Protein AF-A0A656YW46-F1 (afdb_monomer_lite)

Sequence (171 aa):
MKNEGENPSKSGCAGETETAAEDIPAILRTLLIADDVVKLKTLKGDFTNEKASKLSHAIAVVVDGMTLTALKDKELAKGMVSVFIEHMRKGMGNPLPYHHLLHLLAYTHQLEVEGVTHDPSELFESYAWVKSEIDLDDIEEQRAELEEEVDDLTEQFRLVKDGRKDNQMFA

Structure (mmCIF, N/CA/C/O backbone):
data_AF-A0A656YW46-F1
#
_entry.id   AF-A0A656YW46-F1
#
loop_
_atom_site.group_PDB
_atom_site.id
_atom_site.type_symbol
_atom_site.label_atom_id
_atom_site.label_alt_id
_atom_site.label_comp_id
_atom_site.label_asym_id
_atom_site.label_entity_id
_atom_site.label_seq_id
_atom_site.pdbx_PDB_ins_code
_atom_site.Cartn_x
_atom_site.Cartn_y
_atom_site.Cartn_z
_atom_site.occupancy
_atom_site.B_iso_or_equiv
_atom_site.auth_seq_id
_atom_site.auth_comp_id
_atom_site.auth_asym_id
_atom_site.auth_atom_id
_atom_site.pdbx_PDB_model_num
ATOM 1 N N . MET A 1 1 ? -11.732 -66.468 -15.377 1.00 42.84 1 MET A N 1
ATOM 2 C CA . MET A 1 1 ? -10.749 -65.396 -15.636 1.00 42.84 1 MET A CA 1
ATOM 3 C C . MET A 1 1 ? -11.179 -64.194 -14.825 1.00 42.84 1 MET A C 1
ATOM 5 O O . MET A 1 1 ? -12.353 -63.851 -14.861 1.00 42.84 1 MET A O 1
ATOM 9 N N . LYS A 1 2 ? -10.261 -63.674 -14.009 1.00 40.59 2 LYS A N 1
ATOM 10 C CA . LYS A 1 2 ? -10.449 -62.482 -13.182 1.00 40.59 2 LYS A CA 1
ATOM 11 C C . LYS A 1 2 ? -10.678 -61.281 -14.099 1.00 40.59 2 LYS A C 1
ATOM 13 O O . LYS A 1 2 ? -9.943 -61.154 -15.069 1.00 40.59 2 LYS A O 1
ATOM 18 N N . ASN A 1 3 ? -11.652 -60.438 -13.782 1.00 42.28 3 ASN A N 1
ATOM 19 C CA . ASN A 1 3 ? -11.621 -59.031 -14.156 1.00 42.28 3 ASN A CA 1
ATOM 20 C C . ASN A 1 3 ? -12.191 -58.243 -12.981 1.00 42.28 3 ASN A C 1
ATOM 22 O O . ASN A 1 3 ? -13.381 -58.294 -12.678 1.00 42.28 3 ASN A O 1
ATOM 26 N N . GLU A 1 4 ? -11.250 -57.621 -12.285 1.00 43.56 4 GLU A N 1
ATOM 27 C CA . GLU A 1 4 ? -11.413 -56.626 -11.243 1.00 43.56 4 GLU A CA 1
ATOM 28 C C . GLU A 1 4 ? -12.003 -55.365 -11.885 1.00 43.56 4 GLU A C 1
ATOM 30 O O . GLU A 1 4 ? -11.466 -54.828 -12.850 1.00 43.56 4 GLU A O 1
ATOM 35 N N . GLY A 1 5 ? -13.147 -54.930 -11.371 1.00 39.31 5 GLY A N 1
ATOM 36 C CA . GLY A 1 5 ? -13.742 -53.630 -11.651 1.00 39.31 5 GLY A CA 1
ATOM 37 C C .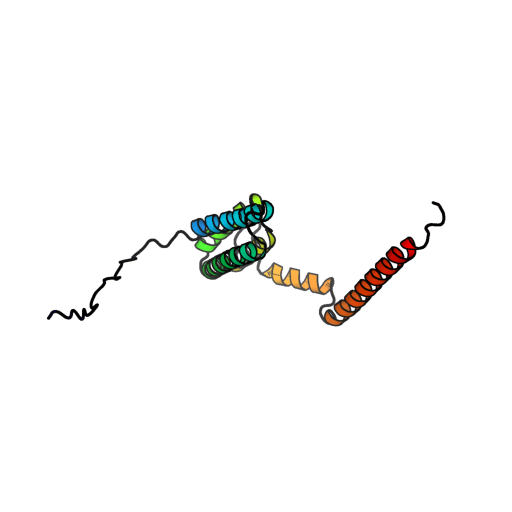 GLY A 1 5 ? -14.068 -52.997 -10.312 1.00 39.31 5 GLY A C 1
ATOM 38 O O . GLY A 1 5 ? -15.207 -53.056 -9.854 1.00 39.31 5 GLY A O 1
ATOM 39 N N . GLU A 1 6 ? -13.027 -52.517 -9.637 1.00 41.03 6 GLU A N 1
ATOM 40 C CA . GLU A 1 6 ? -13.107 -51.837 -8.350 1.00 41.03 6 GLU A CA 1
ATOM 41 C C . GLU A 1 6 ? -13.977 -50.578 -8.456 1.00 41.03 6 GLU A C 1
ATOM 43 O O . GLU A 1 6 ? -13.697 -49.654 -9.217 1.00 41.03 6 GLU A O 1
ATOM 48 N N . ASN A 1 7 ? -15.029 -50.540 -7.641 1.00 44.78 7 ASN A N 1
ATOM 49 C CA . ASN A 1 7 ? -15.674 -49.308 -7.209 1.00 44.78 7 ASN A CA 1
ATOM 50 C C . ASN A 1 7 ? -14.734 -48.582 -6.237 1.00 44.78 7 ASN A C 1
ATOM 52 O O . ASN A 1 7 ? -14.477 -49.136 -5.165 1.00 44.78 7 ASN A O 1
ATOM 56 N N . PRO A 1 8 ? -14.334 -47.322 -6.467 1.00 44.59 8 PRO A N 1
ATOM 57 C CA . PRO A 1 8 ? -13.806 -46.506 -5.392 1.00 44.59 8 PRO A CA 1
ATOM 58 C C . PRO A 1 8 ? -14.989 -45.829 -4.693 1.00 44.59 8 PRO A C 1
ATOM 60 O O . PRO A 1 8 ? -15.302 -44.662 -4.908 1.00 44.59 8 PRO A O 1
ATOM 63 N N . SER A 1 9 ? -15.682 -46.591 -3.847 1.00 42.69 9 SER A N 1
ATOM 64 C CA . SER A 1 9 ? -16.458 -46.014 -2.752 1.00 42.69 9 SER A CA 1
ATOM 65 C C . SER A 1 9 ? -15.580 -45.990 -1.505 1.00 42.69 9 SER A C 1
ATOM 67 O O . SER A 1 9 ? -15.189 -47.042 -1.013 1.00 42.69 9 SER A O 1
ATOM 69 N N . LYS A 1 10 ? -15.362 -44.774 -0.986 1.00 41.03 10 LYS A N 1
ATOM 70 C CA . LYS A 1 10 ? -14.686 -44.399 0.272 1.00 41.03 10 LYS A CA 1
ATOM 71 C C . LYS A 1 10 ? -13.152 -44.329 0.249 1.00 41.03 10 LYS A C 1
ATOM 73 O O . LYS A 1 10 ? -12.449 -45.252 0.631 1.00 41.03 10 LYS A O 1
ATOM 78 N N . SER A 1 11 ? -12.672 -43.119 -0.006 1.00 35.72 11 SER A N 1
ATOM 79 C CA . SER A 1 11 ? -11.657 -42.463 0.824 1.00 35.72 11 SER A CA 1
ATOM 80 C C . SER A 1 11 ? -12.236 -41.064 1.078 1.00 35.72 11 SER A C 1
ATOM 82 O O . SER A 1 11 ? -12.448 -40.297 0.152 1.00 35.72 11 SER A O 1
ATOM 84 N N . GLY A 1 12 ? -12.768 -40.754 2.256 1.00 39.56 12 GLY A N 1
ATOM 85 C CA . GLY A 1 12 ? -11.951 -40.699 3.456 1.00 39.56 12 GLY A CA 1
ATOM 86 C C . GLY A 1 12 ? -11.155 -39.392 3.559 1.00 39.56 12 GLY A C 1
ATOM 87 O O . GLY A 1 12 ? -10.236 -39.343 4.354 1.00 39.56 12 GLY A O 1
ATOM 88 N N . CYS A 1 13 ? -11.499 -38.330 2.818 1.00 32.44 13 CYS A N 1
ATOM 89 C CA . CYS A 1 13 ? -11.082 -36.961 3.155 1.00 32.44 13 CYS A CA 1
ATOM 90 C C . CYS A 1 13 ? -12.179 -36.227 3.941 1.00 32.44 13 CYS A C 1
ATOM 92 O O . CYS A 1 13 ? -12.519 -35.087 3.657 1.00 32.44 13 CYS A O 1
ATOM 94 N N . ALA A 1 14 ? -12.716 -36.888 4.968 1.00 40.69 14 ALA A N 1
ATOM 95 C CA . ALA A 1 14 ? -13.061 -36.183 6.195 1.00 40.69 14 ALA A CA 1
ATOM 96 C C . ALA A 1 14 ? -11.764 -36.118 7.013 1.00 40.69 14 ALA A C 1
ATOM 98 O O . ALA A 1 14 ? -11.592 -36.825 8.000 1.00 40.69 14 ALA A O 1
ATOM 99 N N . GLY A 1 15 ? -10.798 -35.355 6.498 1.00 30.47 15 GLY A N 1
ATOM 100 C C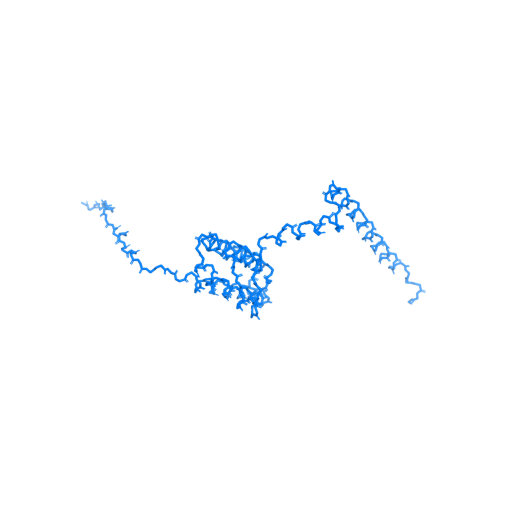A . GLY A 1 15 ? -9.745 -34.827 7.341 1.00 30.47 15 GLY A CA 1
ATOM 101 C C . GLY A 1 15 ? -10.406 -33.727 8.142 1.00 30.47 15 GLY A C 1
ATOM 102 O O . GLY A 1 15 ? -10.712 -32.671 7.597 1.00 30.47 15 GLY A O 1
ATOM 103 N N . GLU A 1 16 ? -10.718 -34.031 9.392 1.00 41.22 16 GLU A N 1
ATOM 104 C CA . GLU A 1 16 ? -10.979 -33.042 10.424 1.00 41.22 16 GLU A CA 1
ATOM 105 C C . GLU A 1 16 ? -9.910 -31.943 10.315 1.00 41.22 16 GLU A C 1
ATOM 107 O O . GLU A 1 16 ? -8.757 -32.141 10.685 1.00 41.22 16 GLU A O 1
ATOM 112 N N . THR A 1 17 ? -10.263 -30.785 9.763 1.00 37.75 17 THR A N 1
ATOM 113 C CA . THR A 1 17 ? -9.488 -29.558 9.962 1.00 37.75 17 THR A CA 1
ATOM 114 C C . THR A 1 17 ? -10.316 -28.633 10.831 1.00 37.75 17 THR A C 1
ATOM 116 O O . THR A 1 17 ? -10.635 -27.510 10.448 1.00 37.75 17 THR A O 1
ATOM 119 N N . GLU A 1 18 ? -10.719 -29.122 12.003 1.00 35.31 18 GLU A N 1
ATOM 120 C CA . GLU A 1 18 ? -11.080 -28.207 13.073 1.00 35.31 18 GLU A CA 1
ATOM 121 C C . GLU A 1 18 ? -9.778 -27.635 13.653 1.00 35.31 18 GLU A C 1
ATOM 123 O O . GLU A 1 18 ? -9.036 -28.281 14.388 1.00 35.31 18 GLU A O 1
ATOM 128 N N . THR A 1 19 ? -9.536 -26.372 13.299 1.00 43.62 19 THR A N 1
ATOM 129 C CA . THR A 1 19 ? -8.828 -25.361 14.100 1.00 43.62 19 THR A CA 1
ATOM 130 C C . THR A 1 19 ? -7.311 -25.483 14.271 1.00 43.62 19 THR A C 1
ATOM 132 O O . THR A 1 19 ? -6.786 -25.739 15.348 1.00 43.62 19 THR A O 1
ATOM 135 N N . ALA A 1 20 ? -6.587 -25.040 13.251 1.00 40.00 20 ALA A N 1
ATOM 136 C CA . ALA A 1 20 ? -5.643 -23.955 13.491 1.00 40.00 20 ALA A CA 1
ATOM 137 C C . ALA A 1 20 ? -6.072 -22.829 12.554 1.00 40.00 20 ALA A C 1
ATOM 139 O O . ALA A 1 20 ? -5.879 -22.934 11.347 1.00 40.00 20 ALA A O 1
ATOM 140 N N . ALA A 1 21 ? -6.745 -21.796 13.069 1.00 49.66 21 ALA A N 1
ATOM 141 C CA . ALA A 1 21 ? -6.836 -20.560 12.305 1.00 49.66 21 ALA A CA 1
ATOM 142 C C . ALA A 1 21 ? -5.384 -20.111 12.128 1.00 49.66 21 ALA A C 1
ATOM 144 O O . ALA A 1 21 ? -4.727 -19.793 13.120 1.00 49.66 21 ALA A O 1
ATOM 145 N N . GLU A 1 22 ? -4.835 -20.257 10.922 1.00 60.31 22 GLU A N 1
ATOM 146 C CA . GLU A 1 22 ? -3.443 -19.906 10.685 1.00 60.31 22 GLU A CA 1
ATOM 147 C C . GLU A 1 22 ? -3.249 -18.441 11.096 1.00 60.31 22 GLU A C 1
ATOM 149 O O . GLU A 1 22 ? -4.078 -17.585 10.782 1.00 60.31 22 GLU A O 1
ATOM 154 N N . ASP A 1 23 ? -2.188 -18.164 11.855 1.00 87.31 23 ASP A N 1
ATOM 155 C CA . ASP A 1 23 ? -1.860 -16.821 12.328 1.00 87.31 23 ASP A CA 1
ATOM 156 C C . ASP A 1 23 ? -1.550 -15.935 11.109 1.00 87.31 23 ASP A C 1
ATOM 158 O O . ASP A 1 23 ? -0.440 -15.948 10.570 1.00 87.31 23 ASP A O 1
ATOM 162 N N . ILE A 1 24 ? -2.569 -15.219 10.616 1.00 91.00 24 ILE A N 1
ATOM 163 C CA . ILE A 1 24 ? -2.506 -14.392 9.402 1.00 91.00 24 ILE A CA 1
ATOM 164 C C . ILE A 1 24 ? -1.306 -13.425 9.445 1.00 91.00 24 ILE A C 1
ATOM 166 O O . ILE A 1 24 ? -0.569 -13.377 8.458 1.00 91.00 24 ILE A O 1
ATOM 170 N N . PRO A 1 25 ? -1.030 -12.698 10.550 1.00 93.38 25 PRO A N 1
ATOM 171 C CA . PRO A 1 25 ? 0.203 -11.922 10.704 1.00 93.38 25 PRO A CA 1
ATOM 172 C C . PRO A 1 25 ? 1.498 -12.711 10.462 1.00 93.38 25 PRO A C 1
ATOM 174 O O . PRO A 1 25 ? 2.430 -12.196 9.835 1.00 93.38 25 PRO A O 1
ATOM 177 N N . ALA A 1 26 ? 1.587 -13.953 10.940 1.00 94.31 26 ALA A N 1
ATOM 178 C CA . ALA A 1 26 ? 2.760 -14.792 10.714 1.00 94.31 26 ALA A CA 1
ATOM 179 C C . ALA A 1 26 ? 2.905 -15.174 9.232 1.00 94.31 26 ALA A C 1
ATOM 181 O O . ALA A 1 26 ? 4.001 -15.046 8.680 1.00 94.31 26 ALA A O 1
ATOM 182 N N . ILE A 1 27 ? 1.808 -15.558 8.571 1.00 95.06 27 ILE A N 1
ATOM 183 C CA . ILE A 1 27 ? 1.817 -15.874 7.135 1.00 95.06 27 ILE A CA 1
ATOM 184 C C . ILE A 1 27 ? 2.193 -14.644 6.313 1.00 95.06 27 ILE A C 1
ATOM 186 O O . ILE A 1 27 ? 3.047 -14.736 5.430 1.00 95.06 27 ILE A O 1
ATOM 190 N N . LEU A 1 28 ? 1.599 -13.488 6.621 1.00 95.31 28 LEU A N 1
ATOM 191 C CA . LEU A 1 28 ? 1.915 -12.224 5.963 1.00 95.31 28 LEU A CA 1
ATOM 192 C C . LEU A 1 28 ? 3.420 -11.955 6.022 1.00 95.31 28 LEU A C 1
ATOM 194 O O . LEU A 1 28 ? 4.037 -11.688 4.994 1.00 95.31 28 LEU A O 1
ATOM 198 N N . ARG A 1 29 ? 4.041 -12.098 7.199 1.00 94.31 29 ARG A N 1
ATOM 199 C CA . ARG A 1 29 ? 5.490 -11.908 7.349 1.00 94.31 29 ARG A CA 1
ATOM 200 C C . ARG A 1 29 ? 6.280 -12.839 6.424 1.00 94.31 29 ARG A C 1
ATOM 202 O O . ARG A 1 29 ? 7.226 -12.393 5.777 1.00 94.31 29 ARG A O 1
ATOM 209 N N . THR A 1 30 ? 5.897 -14.111 6.330 1.00 95.00 30 THR A N 1
ATOM 210 C CA . THR A 1 30 ? 6.547 -15.071 5.425 1.00 95.00 30 THR A CA 1
ATOM 211 C C . THR A 1 30 ? 6.383 -14.684 3.956 1.00 95.00 30 THR A C 1
ATOM 213 O O . THR A 1 30 ? 7.348 -14.779 3.199 1.00 95.00 30 THR A O 1
ATOM 216 N N . LEU A 1 31 ? 5.200 -14.221 3.550 1.00 94.81 31 LEU A N 1
ATOM 217 C CA . LEU A 1 31 ? 4.932 -13.780 2.179 1.00 94.81 31 LEU A CA 1
ATOM 218 C C . LEU A 1 31 ? 5.768 -12.557 1.790 1.00 94.81 31 LEU A C 1
ATOM 220 O O . LEU A 1 31 ? 6.338 -12.531 0.702 1.00 94.81 31 LEU A O 1
ATOM 224 N N . LEU A 1 32 ? 5.905 -11.583 2.690 1.00 93.25 32 LEU A N 1
ATOM 225 C CA . LEU A 1 32 ? 6.722 -10.392 2.447 1.00 93.25 32 LEU A CA 1
ATOM 226 C C . LEU A 1 32 ? 8.215 -10.738 2.319 1.00 93.25 32 LEU A C 1
ATOM 228 O O . LEU A 1 32 ? 8.897 -10.248 1.421 1.00 93.25 32 LEU A O 1
ATOM 232 N N . ILE A 1 33 ? 8.715 -11.665 3.143 1.00 93.31 33 ILE A N 1
ATOM 233 C CA . ILE A 1 33 ? 10.073 -12.214 2.986 1.00 93.31 33 ILE A CA 1
ATOM 234 C C . ILE A 1 33 ? 10.207 -12.969 1.655 1.00 93.31 33 ILE A C 1
ATOM 236 O O . ILE A 1 33 ? 11.244 -12.893 0.994 1.00 93.31 33 ILE A O 1
ATOM 240 N N . ALA A 1 34 ? 9.178 -13.709 1.237 1.00 94.19 34 ALA A N 1
ATOM 241 C CA . ALA A 1 34 ? 9.198 -14.410 -0.042 1.00 94.19 34 ALA A CA 1
ATOM 242 C C . ALA A 1 34 ? 9.294 -13.435 -1.227 1.00 94.19 34 ALA A C 1
ATOM 244 O O . ALA A 1 34 ? 10.022 -13.725 -2.178 1.00 94.19 34 ALA A O 1
ATOM 245 N N . ASP A 1 35 ? 8.636 -12.274 -1.159 1.00 92.00 35 ASP A N 1
ATOM 246 C CA . ASP A 1 35 ? 8.749 -11.230 -2.184 1.00 92.00 35 ASP A CA 1
ATOM 247 C C . ASP A 1 35 ? 10.179 -10.659 -2.263 1.00 92.00 35 ASP A C 1
ATOM 249 O O . ASP A 1 35 ? 10.738 -10.531 -3.358 1.00 92.00 35 ASP A O 1
ATOM 253 N N . ASP A 1 36 ? 10.838 -10.436 -1.119 1.00 92.19 36 ASP A N 1
ATOM 254 C CA . ASP A 1 36 ? 12.262 -10.063 -1.078 1.00 92.19 36 ASP A CA 1
ATOM 255 C C . ASP A 1 36 ? 13.152 -11.140 -1.725 1.00 92.19 36 ASP A C 1
ATOM 257 O O . ASP A 1 36 ? 14.051 -10.838 -2.517 1.00 92.19 36 ASP A O 1
ATOM 261 N N . VAL A 1 37 ? 12.882 -12.421 -1.452 1.00 94.25 37 VAL A N 1
ATOM 262 C CA . VAL A 1 37 ? 13.618 -13.540 -2.062 1.00 94.25 37 VAL A CA 1
ATOM 263 C C . VAL A 1 37 ? 13.417 -13.586 -3.578 1.00 94.25 37 VAL A C 1
ATOM 265 O O . VAL A 1 37 ? 14.379 -13.844 -4.307 1.00 94.25 37 VAL A O 1
ATOM 268 N N . VAL A 1 38 ? 12.201 -13.339 -4.078 1.00 94.19 38 VAL A N 1
ATOM 269 C CA . VAL A 1 38 ? 11.921 -13.271 -5.524 1.00 94.19 38 VAL A CA 1
ATOM 270 C C . VAL A 1 38 ? 12.757 -12.169 -6.174 1.00 94.19 38 VAL A C 1
ATOM 272 O O . VAL A 1 38 ? 13.412 -12.421 -7.191 1.00 94.19 38 VAL A O 1
ATOM 275 N N . LYS A 1 39 ? 12.811 -10.981 -5.565 1.00 90.1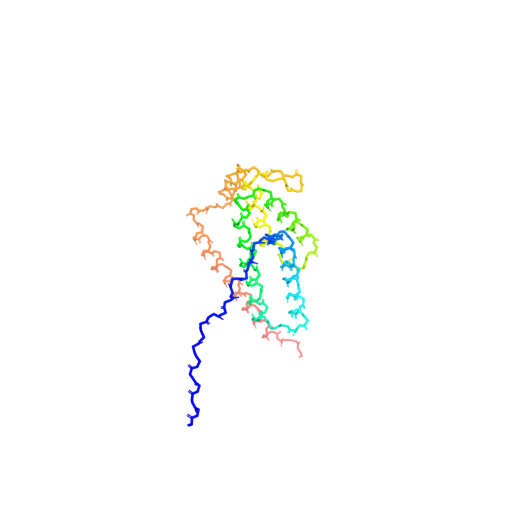2 39 LYS A N 1
ATOM 276 C CA . LYS A 1 39 ? 13.630 -9.856 -6.044 1.00 90.12 39 LYS A CA 1
ATOM 277 C C . LYS A 1 39 ? 15.115 -10.203 -6.069 1.00 90.12 39 LYS A C 1
ATOM 279 O O . LYS A 1 39 ? 15.754 -10.064 -7.110 1.00 90.12 39 LYS A O 1
ATOM 284 N N . LEU A 1 40 ? 15.651 -10.742 -4.976 1.00 93.75 40 LEU A N 1
ATOM 285 C CA . LEU A 1 40 ? 17.058 -11.145 -4.885 1.00 93.75 40 LEU A CA 1
ATOM 286 C C . LEU A 1 40 ? 17.435 -12.213 -5.919 1.00 93.75 40 LEU A C 1
ATOM 288 O O . LEU A 1 40 ? 18.475 -12.110 -6.571 1.00 93.75 40 LEU A O 1
ATOM 292 N N . LYS A 1 41 ? 16.578 -13.219 -6.122 1.00 95.81 41 LYS A N 1
ATOM 293 C CA . LYS A 1 41 ? 16.791 -14.246 -7.152 1.00 95.81 41 LYS A CA 1
ATOM 294 C C . LYS A 1 41 ? 16.746 -13.675 -8.563 1.00 95.81 41 LYS A C 1
ATOM 296 O O . LYS A 1 41 ? 17.490 -14.140 -9.421 1.00 95.81 41 LYS A O 1
ATOM 301 N N . THR A 1 42 ? 15.917 -12.665 -8.801 1.00 94.00 42 THR A N 1
ATOM 302 C CA . THR A 1 42 ? 15.860 -11.970 -10.093 1.00 94.00 42 THR A CA 1
ATOM 303 C C . THR A 1 42 ? 17.143 -11.179 -10.338 1.00 94.00 42 THR A C 1
ATOM 305 O O . THR A 1 42 ? 17.761 -11.340 -11.385 1.00 94.00 42 THR A O 1
ATOM 308 N N . LEU A 1 43 ? 17.615 -10.416 -9.344 1.00 92.69 43 LEU A N 1
ATOM 309 C CA . LEU A 1 43 ? 18.874 -9.660 -9.426 1.00 92.69 43 LEU A CA 1
ATOM 310 C C . LEU A 1 43 ? 20.095 -10.561 -9.646 1.00 92.69 43 LEU A C 1
ATOM 312 O O . LEU A 1 43 ? 21.010 -10.201 -10.380 1.00 92.69 43 LEU A O 1
ATOM 316 N N . LYS A 1 44 ? 20.101 -11.749 -9.035 1.00 96.31 44 LYS A N 1
ATOM 317 C CA . LYS A 1 44 ? 21.153 -12.756 -9.225 1.00 96.31 44 LYS A CA 1
ATOM 318 C C . LYS A 1 44 ? 21.076 -13.468 -10.587 1.00 96.31 44 LYS A C 1
ATOM 320 O O . LYS A 1 44 ? 22.033 -14.130 -10.977 1.00 96.31 44 LYS A O 1
ATOM 325 N N . GLY A 1 45 ? 19.958 -13.346 -11.303 1.00 96.06 45 GLY A N 1
ATOM 326 C CA . GLY A 1 45 ? 19.703 -14.050 -12.562 1.00 96.06 45 GLY A CA 1
ATOM 327 C C . GLY A 1 45 ? 19.182 -15.483 -12.398 1.00 96.06 45 GLY A C 1
ATOM 328 O O . GLY A 1 45 ? 19.047 -16.196 -13.388 1.00 96.06 45 GLY A O 1
ATOM 329 N N . ASP A 1 46 ? 18.851 -15.911 -11.173 1.00 97.50 46 ASP A N 1
ATOM 330 C CA . ASP A 1 46 ? 18.255 -17.228 -10.905 1.00 97.50 46 ASP A CA 1
ATOM 331 C C . ASP A 1 46 ? 16.797 -17.296 -11.414 1.00 97.50 46 ASP A C 1
ATOM 333 O O . ASP A 1 46 ? 16.305 -18.374 -11.760 1.00 97.50 46 ASP A O 1
ATOM 337 N N . PHE A 1 47 ? 16.091 -16.157 -11.450 1.00 97.25 47 PHE A N 1
ATOM 338 C CA . PHE A 1 47 ? 14.740 -16.019 -12.006 1.00 97.25 47 PHE A CA 1
ATOM 339 C C . PHE A 1 47 ? 14.717 -15.077 -13.212 1.00 97.25 47 PHE A C 1
ATOM 341 O O . PHE A 1 47 ? 15.273 -13.985 -13.183 1.00 97.25 47 PHE A O 1
ATOM 348 N N . THR A 1 48 ? 13.987 -15.479 -14.255 1.00 96.75 48 THR A N 1
ATOM 349 C CA . THR A 1 48 ? 13.577 -14.590 -15.352 1.00 96.75 48 THR A CA 1
ATOM 350 C C . THR A 1 48 ? 12.578 -13.546 -14.849 1.00 96.75 48 THR A C 1
ATOM 352 O O . THR A 1 48 ? 11.760 -13.876 -13.983 1.00 96.75 48 THR A O 1
ATOM 355 N N . ASN A 1 49 ? 12.518 -12.379 -15.495 1.00 94.69 49 ASN A N 1
ATOM 356 C CA . ASN A 1 49 ? 11.518 -11.343 -15.201 1.00 94.69 49 ASN A CA 1
ATOM 357 C C . ASN A 1 49 ? 10.072 -11.871 -15.229 1.00 94.69 49 ASN A C 1
ATOM 359 O O . ASN A 1 49 ? 9.282 -11.532 -14.355 1.00 94.69 49 ASN A O 1
ATOM 363 N N . GLU A 1 50 ? 9.730 -12.749 -16.178 1.00 97.12 50 GLU A N 1
ATOM 364 C CA . GLU A 1 50 ? 8.380 -13.325 -16.278 1.00 97.12 50 GLU A CA 1
ATOM 365 C C . GLU A 1 50 ? 8.019 -14.170 -15.046 1.00 97.12 50 GLU A C 1
ATOM 367 O O . GLU A 1 50 ? 6.970 -13.985 -14.427 1.00 97.12 50 GLU A O 1
ATOM 372 N N . LYS A 1 51 ? 8.908 -15.089 -14.653 1.00 96.38 51 LYS A N 1
ATOM 373 C CA . LYS A 1 51 ? 8.732 -15.909 -13.448 1.00 96.38 51 LYS A CA 1
ATOM 374 C C . LYS A 1 51 ? 8.640 -15.056 -12.183 1.00 96.38 51 LYS A C 1
ATOM 376 O O . LYS A 1 51 ? 7.793 -15.332 -11.338 1.00 96.38 51 LYS A O 1
ATOM 381 N N . ALA A 1 52 ? 9.498 -14.046 -12.058 1.00 94.81 52 ALA A N 1
ATOM 382 C CA . ALA A 1 52 ? 9.480 -13.126 -10.928 1.00 94.81 52 ALA A CA 1
ATOM 383 C C . ALA A 1 52 ? 8.147 -12.372 -10.846 1.00 94.81 52 ALA A C 1
ATOM 385 O O . ALA A 1 52 ? 7.506 -12.378 -9.802 1.00 94.81 52 ALA A O 1
ATOM 386 N N . SER A 1 53 ? 7.681 -11.832 -11.976 1.00 93.44 53 SER A N 1
ATOM 387 C CA . SER A 1 53 ? 6.395 -11.142 -12.082 1.00 93.44 53 SER A CA 1
ATOM 388 C C . SER A 1 53 ? 5.222 -12.031 -11.661 1.00 93.44 53 SER A C 1
ATOM 390 O O . SER A 1 53 ? 4.417 -11.618 -10.831 1.00 93.44 53 SER A O 1
ATOM 392 N N . LYS A 1 54 ? 5.156 -13.280 -12.146 1.00 97.19 54 LYS A N 1
ATOM 393 C CA . LYS A 1 54 ? 4.101 -14.236 -11.764 1.00 97.19 54 LYS A CA 1
ATOM 394 C C . LYS A 1 54 ? 4.093 -14.538 -10.262 1.00 97.19 54 LYS A C 1
ATOM 396 O O . LYS A 1 54 ? 3.023 -14.607 -9.663 1.00 97.19 54 LYS A O 1
ATOM 401 N N . LEU A 1 55 ? 5.269 -14.716 -9.658 1.00 95.88 55 LEU A N 1
ATOM 402 C CA . LEU A 1 55 ? 5.389 -14.988 -8.223 1.00 95.88 55 LEU A CA 1
ATOM 403 C C . LEU A 1 55 ? 5.018 -13.767 -7.377 1.00 95.88 55 LEU A C 1
ATOM 405 O O . LEU A 1 55 ? 4.207 -13.904 -6.467 1.00 95.88 55 LEU A O 1
ATOM 409 N N . SER A 1 56 ? 5.547 -12.583 -7.697 1.00 92.00 56 SER A N 1
ATOM 410 C CA . SER A 1 56 ? 5.191 -11.351 -6.984 1.00 92.00 56 SER A CA 1
ATOM 411 C C . SER A 1 56 ? 3.704 -11.018 -7.135 1.00 92.00 56 SER A C 1
ATOM 413 O O . SER A 1 56 ? 3.079 -10.608 -6.164 1.00 92.00 56 SER A O 1
ATOM 415 N N . HIS A 1 57 ? 3.099 -11.271 -8.302 1.00 93.62 57 HIS A N 1
ATOM 416 C CA . HIS A 1 57 ? 1.653 -11.126 -8.482 1.00 93.62 57 HIS A CA 1
ATOM 417 C C . HIS A 1 57 ? 0.859 -12.079 -7.576 1.00 93.62 57 HIS A C 1
ATOM 419 O O . HIS A 1 57 ? -0.069 -11.648 -6.900 1.00 93.62 57 HIS A O 1
ATOM 425 N N . ALA A 1 58 ? 1.239 -13.359 -7.516 1.00 96.31 58 ALA A N 1
ATOM 426 C CA . ALA A 1 58 ? 0.577 -14.322 -6.639 1.00 96.31 58 ALA A CA 1
ATOM 427 C C . ALA A 1 58 ? 0.695 -13.930 -5.156 1.00 96.31 58 ALA A C 1
ATOM 429 O O . ALA A 1 58 ? -0.279 -14.049 -4.417 1.00 96.31 58 ALA A O 1
ATOM 430 N N . ILE A 1 59 ? 1.859 -13.424 -4.730 1.00 94.44 59 ILE A N 1
ATOM 431 C CA . ILE A 1 59 ? 2.057 -12.902 -3.371 1.00 94.44 59 ILE A CA 1
ATOM 432 C C . ILE A 1 59 ? 1.126 -11.712 -3.117 1.00 94.44 59 ILE A C 1
ATOM 434 O O . ILE A 1 59 ? 0.408 -11.720 -2.119 1.00 94.44 59 ILE A O 1
ATOM 438 N N . ALA A 1 60 ? 1.090 -10.735 -4.029 1.00 92.38 60 ALA A N 1
ATOM 439 C CA . ALA A 1 60 ? 0.239 -9.553 -3.905 1.00 92.38 60 ALA A CA 1
ATOM 440 C C . ALA A 1 60 ? -1.241 -9.927 -3.736 1.00 92.38 60 ALA A C 1
ATOM 442 O O . ALA A 1 60 ? -1.875 -9.467 -2.795 1.00 92.38 60 ALA A O 1
ATOM 443 N N . VAL A 1 61 ? -1.759 -10.853 -4.551 1.00 94.56 61 VAL A N 1
ATOM 444 C CA . VAL A 1 61 ? -3.157 -11.317 -4.456 1.00 94.56 61 VAL A CA 1
ATOM 445 C C . VAL A 1 61 ? -3.484 -11.904 -3.077 1.00 94.56 61 VAL A C 1
ATOM 447 O O . VAL A 1 61 ? -4.562 -11.652 -2.536 1.00 94.56 61 VAL A O 1
ATOM 450 N N . VAL A 1 62 ? -2.572 -12.681 -2.481 1.00 95.75 62 VAL A N 1
ATOM 451 C CA . VAL A 1 62 ? -2.796 -13.243 -1.138 1.00 95.75 62 VAL A CA 1
ATOM 452 C C . VAL A 1 62 ? -2.766 -12.145 -0.074 1.00 95.75 62 VAL A C 1
ATOM 454 O O . VAL A 1 62 ? -3.628 -12.128 0.807 1.00 95.75 62 VAL A O 1
ATOM 457 N N . VAL A 1 63 ? -1.818 -11.210 -0.169 1.00 95.06 63 VAL A N 1
ATOM 458 C CA . VAL A 1 63 ? -1.719 -10.062 0.747 1.00 95.06 63 VAL A CA 1
ATOM 459 C C . VAL A 1 63 ? -2.966 -9.172 0.659 1.00 95.06 63 VAL A C 1
ATOM 461 O O . VAL A 1 63 ? -3.488 -8.752 1.696 1.00 95.06 63 VAL A O 1
ATOM 464 N N . ASP A 1 64 ? -3.499 -8.944 -0.541 1.00 94.06 64 ASP A N 1
ATOM 465 C CA . ASP A 1 64 ? -4.745 -8.203 -0.756 1.00 94.06 64 ASP A CA 1
ATOM 466 C C . ASP A 1 64 ? -5.927 -8.916 -0.087 1.00 94.06 64 ASP A C 1
ATOM 468 O O . ASP A 1 64 ? -6.696 -8.294 0.644 1.00 94.06 64 ASP A O 1
ATOM 472 N N . GLY A 1 65 ? -6.042 -10.239 -0.249 1.00 94.50 65 GLY A N 1
ATOM 473 C CA . GLY A 1 65 ? -7.078 -11.042 0.411 1.00 94.50 65 GLY A CA 1
ATOM 474 C C . GLY A 1 65 ? -7.003 -10.994 1.943 1.00 94.50 65 GLY A C 1
ATOM 475 O O . GLY A 1 65 ? -8.028 -10.857 2.622 1.00 94.50 65 GLY A O 1
ATOM 476 N N . MET A 1 66 ? -5.790 -11.043 2.501 1.00 95.19 66 MET A N 1
ATOM 477 C CA . MET A 1 66 ? -5.567 -10.858 3.940 1.00 95.19 66 MET A CA 1
ATOM 478 C C . MET A 1 66 ? -5.978 -9.455 4.387 1.00 95.19 66 MET A C 1
ATOM 480 O O . MET A 1 66 ? -6.678 -9.309 5.388 1.00 95.19 66 MET A O 1
ATOM 484 N N . THR A 1 67 ? -5.621 -8.429 3.612 1.00 95.56 67 THR A N 1
ATOM 485 C CA . THR A 1 67 ? -5.960 -7.034 3.921 1.00 95.56 67 THR A CA 1
ATOM 486 C C . THR A 1 67 ? -7.471 -6.818 3.887 1.00 95.56 67 THR A C 1
ATOM 488 O O . THR A 1 67 ? -8.026 -6.240 4.817 1.00 95.56 67 THR A O 1
ATOM 491 N N . LEU A 1 68 ? -8.170 -7.362 2.886 1.00 95.38 68 LEU A N 1
ATOM 492 C CA . LEU A 1 68 ? -9.635 -7.327 2.806 1.00 95.38 68 LEU A CA 1
ATOM 493 C C . LEU A 1 68 ? -10.309 -7.985 4.017 1.00 95.38 68 LEU A C 1
ATOM 495 O O . LEU A 1 68 ? -11.372 -7.543 4.456 1.00 95.38 68 LEU A O 1
ATOM 499 N N . THR A 1 69 ? -9.697 -9.037 4.559 1.00 94.12 69 THR A N 1
ATOM 500 C CA . THR A 1 69 ? -10.168 -9.687 5.788 1.00 94.12 69 THR A CA 1
ATOM 501 C C . THR A 1 69 ? -9.943 -8.774 6.993 1.00 94.12 69 THR A C 1
ATOM 503 O O . THR A 1 69 ? -10.868 -8.538 7.768 1.00 94.12 69 THR A O 1
ATOM 506 N N . ALA A 1 70 ? -8.755 -8.183 7.106 1.00 95.69 70 ALA A N 1
ATOM 507 C CA . ALA A 1 70 ? -8.399 -7.259 8.177 1.00 95.69 70 ALA A CA 1
ATOM 508 C C . ALA A 1 70 ? -9.208 -5.956 8.168 1.00 95.69 70 ALA A C 1
ATOM 510 O O . ALA A 1 70 ? -9.479 -5.403 9.227 1.00 95.69 70 ALA A O 1
ATOM 511 N N . LEU A 1 71 ? -9.705 -5.487 7.021 1.00 95.75 71 LEU A N 1
ATOM 512 C CA . LEU A 1 71 ? -10.636 -4.350 6.977 1.00 95.75 71 LEU A CA 1
ATOM 513 C C . LEU A 1 71 ? -11.918 -4.590 7.795 1.00 95.75 71 LEU A C 1
ATOM 515 O O . LEU A 1 71 ? -12.575 -3.634 8.192 1.00 95.75 71 LEU A O 1
ATOM 519 N N . LYS A 1 72 ? -12.264 -5.848 8.092 1.00 95.62 72 LYS A N 1
ATOM 520 C CA . LYS A 1 72 ? -13.437 -6.218 8.900 1.00 95.62 72 LYS A CA 1
ATOM 521 C C . LYS A 1 72 ? -13.104 -6.518 10.365 1.00 95.62 72 LYS A C 1
ATOM 523 O O . LYS A 1 72 ? -14.027 -6.654 11.163 1.00 95.62 72 LYS A O 1
ATOM 528 N N . ASP A 1 73 ? -11.823 -6.619 10.722 1.00 95.12 73 ASP A N 1
ATOM 529 C CA . ASP A 1 73 ? -11.358 -7.012 12.055 1.00 95.12 73 ASP A CA 1
ATOM 530 C C . ASP A 1 73 ? -10.197 -6.118 12.512 1.00 95.12 73 ASP A C 1
ATOM 532 O O . ASP A 1 73 ? -9.081 -6.179 11.991 1.00 95.12 73 ASP A O 1
ATOM 536 N N . LYS A 1 74 ? -10.466 -5.293 13.528 1.00 94.12 74 LYS A N 1
ATOM 537 C CA . LYS A 1 74 ? -9.510 -4.319 14.061 1.00 94.12 74 LYS A CA 1
ATOM 538 C C . LYS A 1 74 ? -8.278 -4.962 14.705 1.00 94.12 74 LYS A C 1
ATOM 540 O O . LYS A 1 74 ? -7.189 -4.400 14.593 1.00 94.12 74 LYS A O 1
ATOM 545 N N . GLU A 1 75 ? -8.414 -6.097 15.389 1.00 93.81 75 GLU A N 1
ATOM 546 C CA . GLU A 1 75 ? -7.268 -6.751 16.037 1.00 93.81 75 GLU A CA 1
ATOM 547 C C . GLU A 1 75 ? -6.369 -7.417 14.999 1.00 93.81 75 GLU A C 1
ATOM 549 O O . GLU A 1 75 ? -5.143 -7.275 15.048 1.00 93.81 75 GLU A O 1
ATOM 554 N N . LEU A 1 76 ? -6.972 -8.036 13.983 1.00 94.88 76 LEU A N 1
ATOM 555 C CA . LEU A 1 76 ? -6.226 -8.535 12.836 1.00 94.88 76 LEU A CA 1
ATOM 556 C C . LEU A 1 76 ? -5.512 -7.397 12.088 1.00 94.88 76 LEU A C 1
ATOM 558 O O . LEU A 1 76 ? -4.331 -7.524 11.757 1.00 94.88 76 LEU A O 1
ATOM 562 N N . ALA A 1 77 ? -6.191 -6.265 11.872 1.00 95.12 77 ALA A N 1
ATOM 563 C CA . ALA A 1 77 ? -5.602 -5.086 11.243 1.00 95.12 77 ALA A CA 1
ATOM 564 C C . ALA A 1 77 ? -4.381 -4.564 12.010 1.00 95.12 77 ALA A C 1
ATOM 566 O O . ALA A 1 77 ? -3.349 -4.310 11.393 1.00 95.12 77 ALA A O 1
ATOM 567 N N . LYS A 1 78 ? -4.441 -4.474 13.347 1.00 94.00 78 LYS A N 1
ATOM 568 C CA . LYS A 1 78 ? -3.278 -4.105 14.179 1.00 94.00 78 LYS A CA 1
ATOM 569 C C . LYS A 1 78 ? -2.100 -5.061 13.985 1.00 94.00 78 LYS A C 1
ATOM 571 O O . LYS A 1 78 ? -0.955 -4.615 13.848 1.00 94.00 78 LYS A O 1
ATOM 576 N N . GLY A 1 79 ? -2.378 -6.365 13.957 1.00 94.50 79 GLY A N 1
ATOM 577 C CA . GLY A 1 79 ? -1.372 -7.393 13.698 1.00 94.50 79 GLY A CA 1
ATOM 578 C C . GLY A 1 79 ? -0.700 -7.203 12.337 1.00 94.50 79 GLY A C 1
ATOM 579 O O . GLY A 1 79 ? 0.527 -7.163 12.251 1.00 94.50 79 GLY A O 1
ATOM 580 N N . MET A 1 80 ? -1.493 -7.007 11.282 1.00 94.88 80 MET A N 1
ATOM 581 C CA . MET A 1 80 ? -0.983 -6.792 9.924 1.00 94.88 80 MET A CA 1
ATOM 582 C C . MET A 1 80 ? -0.220 -5.474 9.768 1.00 94.88 80 MET A C 1
ATOM 584 O O . MET A 1 80 ? 0.866 -5.475 9.194 1.00 94.88 80 MET A O 1
ATOM 588 N N . VAL A 1 81 ? -0.731 -4.364 10.311 1.00 93.69 81 VAL A N 1
ATOM 589 C CA . VAL A 1 81 ? -0.051 -3.056 10.291 1.00 93.69 81 VAL A CA 1
ATOM 590 C C . VAL A 1 81 ? 1.340 -3.160 10.909 1.00 93.69 81 VAL A C 1
ATOM 592 O O . VAL A 1 81 ? 2.309 -2.683 10.323 1.00 93.69 81 VAL A O 1
ATOM 595 N N . SER A 1 82 ? 1.468 -3.857 12.041 1.00 92.50 82 SER A N 1
ATOM 596 C CA . SER A 1 82 ? 2.767 -4.079 12.689 1.00 92.50 82 SER A CA 1
ATOM 597 C C . SER A 1 82 ? 3.755 -4.805 11.769 1.00 92.50 82 SER A C 1
ATOM 599 O O . SER A 1 82 ? 4.931 -4.444 11.703 1.00 92.50 82 SER A O 1
ATOM 601 N N . VAL A 1 83 ? 3.276 -5.805 11.024 1.00 94.06 83 VAL A N 1
ATOM 602 C CA . VAL A 1 83 ? 4.085 -6.566 10.061 1.00 94.06 83 VAL A CA 1
ATOM 603 C C . VAL A 1 83 ? 4.463 -5.713 8.847 1.00 94.06 83 VAL A C 1
ATOM 605 O O . VAL A 1 83 ? 5.618 -5.751 8.426 1.00 94.06 83 VAL A O 1
ATOM 608 N N . PHE A 1 84 ? 3.539 -4.909 8.310 1.00 93.25 84 PHE A N 1
ATOM 609 C CA . PHE A 1 84 ? 3.837 -3.995 7.205 1.00 93.25 84 PHE A CA 1
ATOM 610 C C . PHE A 1 84 ? 4.889 -2.956 7.596 1.00 93.25 84 PHE A C 1
ATOM 612 O O . PHE A 1 84 ? 5.859 -2.790 6.864 1.00 93.25 84 PHE A O 1
ATOM 619 N N . ILE A 1 85 ? 4.761 -2.312 8.762 1.00 91.25 85 ILE A N 1
ATOM 620 C CA . ILE A 1 85 ? 5.759 -1.352 9.264 1.00 91.25 85 ILE A CA 1
ATOM 621 C C . ILE A 1 85 ? 7.126 -2.028 9.415 1.00 91.25 85 ILE A C 1
ATOM 623 O O . ILE A 1 85 ? 8.145 -1.482 8.991 1.00 91.25 85 ILE A O 1
ATOM 627 N N . GLU A 1 86 ? 7.165 -3.230 10.000 1.00 91.25 86 GLU A N 1
ATOM 628 C CA . GLU A 1 86 ? 8.404 -3.998 10.127 1.00 91.25 86 GLU A CA 1
ATOM 629 C C . GLU A 1 86 ? 9.049 -4.263 8.760 1.00 91.25 86 GLU A C 1
ATOM 631 O O . GLU A 1 86 ? 10.254 -4.046 8.601 1.00 91.25 86 GLU A O 1
ATOM 636 N N . HIS A 1 87 ? 8.261 -4.717 7.784 1.00 89.81 87 HIS A N 1
ATOM 637 C CA . HIS A 1 87 ? 8.759 -5.015 6.449 1.00 89.81 87 HIS A CA 1
ATOM 638 C C . HIS A 1 87 ? 9.205 -3.753 5.711 1.00 89.81 87 HIS A C 1
ATOM 640 O O . HIS A 1 87 ? 10.298 -3.748 5.168 1.00 89.81 87 HIS A O 1
ATOM 646 N N . MET A 1 88 ? 8.451 -2.654 5.744 1.00 89.12 88 MET A N 1
ATOM 647 C CA . MET A 1 88 ? 8.851 -1.408 5.074 1.00 89.12 88 MET A CA 1
ATOM 648 C C . MET A 1 88 ? 10.159 -0.829 5.630 1.00 89.12 88 MET A C 1
ATOM 650 O O . MET A 1 88 ? 10.923 -0.218 4.890 1.00 89.12 88 MET A O 1
ATOM 654 N N . ARG A 1 89 ? 10.464 -1.062 6.914 1.00 87.75 89 ARG A N 1
ATOM 655 C CA . ARG A 1 89 ? 11.734 -0.640 7.529 1.00 87.75 89 ARG A CA 1
ATOM 656 C C . ARG A 1 89 ? 12.932 -1.519 7.160 1.00 87.75 89 ARG A C 1
ATOM 658 O O . ARG A 1 89 ? 14.064 -1.058 7.284 1.00 87.75 89 ARG A O 1
ATOM 665 N N . LYS A 1 90 ? 12.715 -2.790 6.803 1.00 87.50 90 LYS A N 1
ATOM 666 C CA . LYS A 1 90 ? 13.786 -3.805 6.682 1.00 87.50 90 LYS A CA 1
ATOM 667 C C . LYS A 1 90 ? 13.882 -4.476 5.308 1.00 87.50 90 LYS A C 1
ATOM 669 O O . LYS A 1 90 ? 14.903 -5.093 5.018 1.00 87.50 90 LYS A O 1
ATOM 674 N N . GLY A 1 91 ? 12.816 -4.430 4.523 1.00 78.12 91 GLY A N 1
ATOM 675 C CA . GLY A 1 91 ? 12.654 -5.153 3.268 1.00 78.12 91 GLY A CA 1
ATOM 676 C C . GLY A 1 91 ? 13.438 -4.526 2.122 1.00 78.12 91 GLY A C 1
ATOM 677 O O . GLY A 1 91 ? 13.889 -3.385 2.196 1.00 78.12 91 GLY A O 1
ATOM 678 N N . MET A 1 92 ? 13.596 -5.291 1.043 1.00 74.12 92 MET A N 1
ATOM 679 C CA . MET A 1 92 ? 14.251 -4.843 -0.193 1.00 74.12 92 MET A CA 1
ATOM 680 C C . MET A 1 92 ? 13.246 -4.494 -1.297 1.00 74.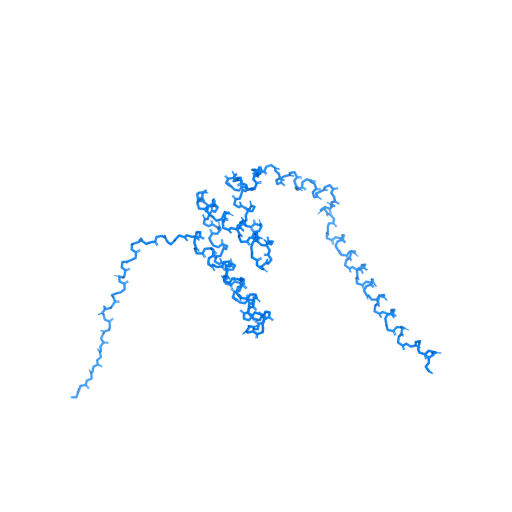12 92 MET A C 1
ATOM 682 O O . MET A 1 92 ? 13.628 -4.067 -2.389 1.00 74.12 92 MET A O 1
ATOM 686 N N . GLY A 1 93 ? 11.957 -4.716 -1.043 1.00 68.06 93 GLY A N 1
ATOM 687 C CA . GLY A 1 93 ? 10.881 -4.393 -1.958 1.00 68.06 93 GLY A CA 1
ATOM 688 C C . GLY A 1 93 ? 10.536 -2.912 -2.058 1.00 68.06 93 GLY A C 1
ATOM 689 O O . GLY A 1 93 ? 10.872 -2.118 -1.189 1.00 68.06 93 GLY A O 1
ATOM 690 N N . ASN A 1 94 ? 9.812 -2.548 -3.124 1.00 69.31 94 ASN A N 1
ATOM 691 C CA . ASN A 1 94 ? 9.150 -1.249 -3.185 1.00 69.31 94 ASN A CA 1
ATOM 692 C C . ASN A 1 94 ? 8.165 -1.154 -2.002 1.00 69.31 94 ASN A C 1
ATOM 694 O O . ASN A 1 94 ? 7.245 -1.972 -1.950 1.00 69.31 94 ASN A O 1
ATOM 698 N N . PRO A 1 95 ? 8.337 -0.201 -1.071 1.00 74.69 95 PRO A N 1
ATOM 699 C CA . PRO A 1 95 ? 7.463 -0.081 0.091 1.00 74.69 95 PRO A CA 1
ATOM 700 C C . PRO A 1 95 ? 6.088 0.494 -0.274 1.00 74.69 95 PRO A C 1
ATOM 702 O O . PRO A 1 95 ? 5.139 0.342 0.490 1.00 74.69 95 PRO A O 1
ATOM 705 N N . LEU A 1 96 ? 5.959 1.136 -1.440 1.00 79.19 96 LEU A N 1
ATOM 706 C CA . LEU A 1 96 ? 4.781 1.917 -1.811 1.00 79.19 96 LEU A CA 1
ATOM 707 C C . LEU A 1 96 ? 3.462 1.116 -1.804 1.00 79.19 96 LEU A C 1
ATOM 709 O O . LEU A 1 96 ? 2.501 1.594 -1.202 1.00 79.19 96 LEU A O 1
ATOM 713 N N . PRO A 1 97 ? 3.373 -0.105 -2.375 1.00 82.31 97 PRO A N 1
ATOM 714 C CA . PRO A 1 97 ? 2.138 -0.888 -2.304 1.00 82.31 97 PRO A CA 1
ATOM 715 C C . PRO A 1 97 ? 1.718 -1.193 -0.861 1.00 82.31 97 PRO A C 1
ATOM 717 O O . PRO A 1 97 ? 0.538 -1.131 -0.526 1.00 82.31 97 PRO A O 1
ATOM 720 N N . TYR A 1 98 ? 2.686 -1.459 0.019 1.00 85.81 98 TYR A N 1
ATOM 721 C CA . TYR A 1 98 ? 2.424 -1.767 1.424 1.00 85.81 98 TYR A CA 1
ATOM 722 C C . TYR A 1 98 ? 2.049 -0.522 2.237 1.00 85.81 98 TYR A C 1
ATOM 724 O O . TYR A 1 98 ? 1.233 -0.634 3.150 1.00 85.81 98 TYR A O 1
ATOM 732 N N . HIS A 1 99 ? 2.545 0.664 1.864 1.00 88.12 99 HIS A N 1
ATOM 733 C CA . HIS A 1 99 ? 2.058 1.934 2.414 1.00 88.12 99 HIS A CA 1
ATOM 734 C C . HIS A 1 99 ? 0.565 2.132 2.141 1.00 88.12 99 HIS A C 1
ATOM 736 O O . HIS A 1 99 ? -0.174 2.507 3.048 1.00 88.12 99 HIS A O 1
ATOM 742 N N . HIS A 1 100 ? 0.095 1.837 0.926 1.00 89.50 100 HIS A N 1
ATOM 743 C CA . HIS A 1 100 ? -1.326 1.978 0.597 1.00 89.50 100 HIS A CA 1
ATOM 744 C C . HIS A 1 100 ? -2.210 1.029 1.412 1.00 89.50 100 HIS A C 1
ATOM 746 O O . HIS A 1 100 ? -3.220 1.461 1.967 1.00 89.50 100 HIS A O 1
ATOM 752 N N . LEU A 1 101 ? -1.817 -0.243 1.541 1.00 92.88 101 LEU A N 1
ATOM 753 C CA . LEU A 1 101 ? -2.552 -1.208 2.366 1.00 92.88 101 LEU A CA 1
ATOM 754 C C . LEU A 1 101 ? -2.551 -0.805 3.845 1.00 92.88 101 LEU A C 1
ATOM 756 O O . LEU A 1 101 ? -3.580 -0.900 4.514 1.00 92.88 101 LEU A O 1
ATOM 760 N N . LEU A 1 102 ? -1.421 -0.300 4.343 1.00 92.31 102 LEU A N 1
ATOM 761 C CA . LEU A 1 102 ? -1.329 0.235 5.693 1.00 92.31 102 LEU A CA 1
ATOM 762 C C . LEU A 1 102 ? -2.284 1.415 5.892 1.00 92.31 102 LEU A C 1
ATOM 764 O O . LEU A 1 102 ? -3.025 1.403 6.872 1.00 92.31 102 LEU A O 1
ATOM 768 N N . HIS A 1 103 ? -2.308 2.401 4.986 1.00 90.00 103 HIS A N 1
ATOM 769 C CA . HIS A 1 103 ? -3.212 3.551 5.103 1.00 90.00 103 HIS A CA 1
ATOM 770 C C . HIS A 1 103 ? -4.676 3.107 5.099 1.00 90.00 103 HIS A C 1
ATOM 772 O O . HIS A 1 103 ? -5.451 3.565 5.934 1.00 90.00 103 HIS A O 1
ATOM 778 N N . LEU A 1 104 ? -5.055 2.163 4.230 1.00 92.38 104 LEU A N 1
ATOM 779 C CA . LEU A 1 104 ? -6.416 1.617 4.206 1.00 92.38 104 LEU A CA 1
ATOM 780 C C . LEU A 1 104 ? -6.818 1.030 5.564 1.00 92.38 104 LEU A C 1
ATOM 782 O O . LEU A 1 104 ? -7.899 1.335 6.071 1.00 92.38 104 LEU A O 1
ATOM 786 N N . LEU A 1 105 ? -5.949 0.223 6.177 1.00 94.06 105 LEU A N 1
ATOM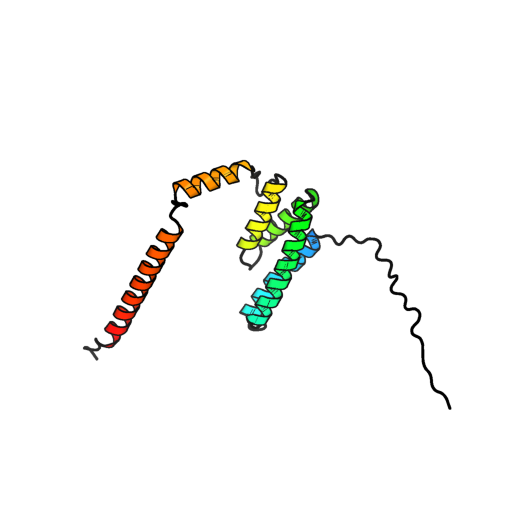 787 C CA . LEU A 1 105 ? -6.202 -0.358 7.498 1.00 94.06 105 LEU A CA 1
ATOM 788 C C . LEU A 1 105 ? -6.212 0.705 8.605 1.00 94.06 105 LEU A C 1
ATOM 790 O O . LEU A 1 105 ? -7.066 0.651 9.493 1.00 94.06 105 LEU A O 1
ATOM 794 N N . ALA A 1 106 ? -5.290 1.669 8.545 1.00 92.12 106 ALA A N 1
ATOM 795 C CA . ALA A 1 106 ? -5.158 2.732 9.532 1.00 92.12 106 ALA A CA 1
ATOM 796 C C . ALA A 1 106 ? -6.380 3.656 9.545 1.00 92.12 106 ALA A C 1
ATOM 798 O O . ALA A 1 106 ? -6.963 3.841 10.611 1.00 92.12 106 ALA A O 1
ATOM 799 N N . TYR A 1 107 ? -6.826 4.147 8.384 1.00 91.19 107 TYR A N 1
ATOM 800 C CA . TYR A 1 107 ? -8.029 4.980 8.277 1.00 91.19 107 TYR A CA 1
ATOM 801 C C . TYR A 1 107 ? -9.299 4.208 8.648 1.00 91.19 107 TYR A C 1
ATOM 803 O O . TYR A 1 107 ? -10.132 4.721 9.393 1.00 91.19 107 TYR A O 1
ATOM 811 N N . THR A 1 108 ? -9.447 2.959 8.182 1.00 92.31 108 THR A N 1
ATOM 812 C CA . THR A 1 108 ? -10.664 2.161 8.436 1.00 92.31 108 THR A CA 1
ATOM 813 C C . THR A 1 108 ? -10.891 1.921 9.926 1.00 92.31 108 THR A C 1
ATOM 815 O O . THR A 1 108 ? -12.020 2.003 10.407 1.00 92.31 108 THR A O 1
ATOM 818 N N . HIS A 1 109 ? -9.821 1.635 10.671 1.00 92.69 109 HIS A N 1
ATOM 819 C CA . HIS A 1 109 ? -9.909 1.252 12.082 1.00 92.69 109 HIS A CA 1
ATOM 820 C C . HIS A 1 109 ? -9.419 2.325 13.057 1.00 92.69 109 HIS A C 1
ATOM 822 O O . HIS A 1 109 ? -9.388 2.058 14.267 1.00 92.69 109 HIS A O 1
ATOM 828 N N . GLN A 1 110 ? -9.045 3.507 12.555 1.00 91.19 110 GLN A N 1
ATOM 829 C CA . GLN A 1 110 ? -8.406 4.596 13.306 1.00 91.19 110 GLN A CA 1
ATOM 830 C C . GLN A 1 110 ? -7.225 4.072 14.131 1.00 91.19 110 GLN A C 1
ATOM 832 O O . GLN A 1 110 ? -7.210 4.136 15.363 1.00 91.19 110 GLN A O 1
ATOM 837 N N . LEU A 1 111 ? -6.286 3.417 13.447 1.00 90.31 111 LEU A N 1
ATOM 838 C CA . LEU A 1 111 ? -5.089 2.874 14.083 1.00 90.31 111 LEU A CA 1
ATOM 839 C C . LEU A 1 111 ? -4.013 3.951 14.183 1.00 90.31 111 LEU A C 1
ATOM 841 O O . LEU A 1 111 ? -3.815 4.746 13.265 1.00 90.31 111 LEU A O 1
ATOM 845 N N . GLU A 1 112 ? -3.286 3.923 15.294 1.00 87.94 112 GLU A N 1
ATOM 846 C CA . GLU A 1 112 ? -2.070 4.704 15.456 1.00 87.94 112 GLU A CA 1
ATOM 847 C C . GLU A 1 112 ? -0.926 4.009 14.712 1.00 87.94 112 GLU A C 1
ATOM 849 O O . GLU A 1 112 ? -0.616 2.840 14.964 1.00 87.94 112 GLU A O 1
ATOM 854 N N . VAL A 1 113 ? -0.295 4.734 13.794 1.00 84.00 113 VAL A N 1
ATOM 855 C CA . VAL A 1 113 ? 0.894 4.296 13.068 1.00 84.00 113 VAL A CA 1
ATOM 856 C C . VAL A 1 113 ? 2.002 5.304 13.321 1.00 84.00 113 VAL A C 1
ATOM 858 O O . VAL A 1 113 ? 1.844 6.487 13.049 1.00 84.00 113 VAL A O 1
ATOM 861 N N . GLU A 1 114 ? 3.122 4.828 13.867 1.00 81.94 114 GLU A N 1
ATOM 862 C CA . GLU A 1 114 ? 4.307 5.651 14.159 1.00 81.94 114 GLU A CA 1
ATOM 863 C C . GLU A 1 114 ? 4.010 6.915 14.997 1.00 81.94 114 GLU A C 1
ATOM 865 O O . GLU A 1 114 ? 4.661 7.943 14.841 1.00 81.94 114 GLU A O 1
ATOM 870 N N . GLY A 1 115 ? 3.050 6.830 15.926 1.00 77.94 115 GLY A N 1
ATOM 871 C CA . GLY A 1 115 ? 2.656 7.949 16.790 1.00 77.94 115 GLY A CA 1
ATOM 872 C C . GLY A 1 115 ? 1.596 8.876 16.189 1.00 77.94 115 GLY A C 1
ATOM 873 O O . GLY A 1 115 ? 1.230 9.862 16.825 1.00 77.94 115 GLY A O 1
ATOM 874 N N . VAL A 1 116 ? 1.092 8.572 14.989 1.00 79.56 116 VAL A N 1
ATOM 875 C CA . VAL A 1 116 ? 0.060 9.353 14.298 1.00 79.56 116 VAL A CA 1
ATOM 876 C C . VAL A 1 116 ? -1.206 8.515 14.148 1.00 79.56 116 VAL A C 1
ATOM 878 O O . VAL A 1 116 ? -1.194 7.432 13.559 1.00 79.56 116 VAL A O 1
ATOM 881 N N . THR A 1 117 ? -2.319 9.012 14.686 1.00 82.94 117 THR A N 1
ATOM 882 C CA . THR A 1 117 ? -3.646 8.447 14.412 1.00 82.94 117 THR A CA 1
ATOM 883 C C . THR A 1 117 ? -4.205 9.130 13.178 1.00 82.94 117 THR A C 1
ATOM 885 O O . THR A 1 117 ? -4.278 10.352 13.151 1.00 82.94 117 THR A O 1
ATOM 888 N N . HIS A 1 118 ? -4.580 8.339 12.180 1.00 80.19 118 HIS A N 1
ATOM 889 C CA . HIS A 1 118 ? -5.059 8.843 10.898 1.00 80.19 118 HIS A CA 1
ATOM 890 C C . HIS A 1 118 ? -6.550 9.194 11.006 1.00 80.19 118 HIS A C 1
ATOM 892 O O . HIS A 1 118 ? -7.379 8.296 11.201 1.00 80.19 118 HIS A O 1
ATOM 898 N N . ASP A 1 119 ? -6.891 10.484 10.915 1.00 83.50 119 ASP A N 1
ATOM 899 C CA . ASP A 1 119 ? -8.284 10.948 10.938 1.00 83.50 119 ASP A CA 1
ATOM 900 C C . ASP A 1 119 ? -8.902 10.815 9.537 1.00 83.50 119 ASP A C 1
ATOM 902 O O . ASP A 1 119 ? -8.366 11.373 8.581 1.00 83.50 119 ASP A O 1
ATOM 906 N N . PRO A 1 120 ? -10.044 10.123 9.364 1.00 82.62 120 PRO A N 1
ATOM 907 C CA . PRO A 1 120 ? -10.750 10.093 8.085 1.00 82.62 120 PRO A CA 1
ATOM 908 C C . PRO A 1 120 ? -11.023 11.473 7.455 1.00 82.62 120 PRO A C 1
ATOM 910 O O . PRO A 1 120 ? -11.189 11.541 6.236 1.00 82.62 120 PRO A O 1
ATOM 913 N N . SER A 1 121 ? -11.068 12.567 8.230 1.00 85.38 121 SER A N 1
ATOM 914 C CA . SER A 1 121 ? -11.181 13.930 7.690 1.00 85.38 121 SER A CA 1
ATOM 915 C C . SER A 1 121 ? -9.993 14.332 6.812 1.00 85.38 121 SER A C 1
ATOM 917 O O . SER A 1 121 ? -10.185 15.067 5.841 1.00 85.38 121 SER A O 1
ATOM 919 N N . GLU A 1 122 ? -8.798 13.793 7.079 1.00 86.12 122 GLU A N 1
ATOM 920 C CA . GLU A 1 122 ? -7.580 14.033 6.295 1.00 86.12 122 GLU A CA 1
ATOM 921 C C . GLU A 1 122 ? -7.762 13.642 4.826 1.00 86.12 122 GLU A C 1
ATOM 923 O O . GLU A 1 122 ? -7.123 14.227 3.953 1.00 86.12 122 GLU A O 1
ATOM 928 N N . LEU A 1 123 ? -8.652 12.688 4.519 1.00 85.12 123 LEU A N 1
ATOM 929 C CA . LEU A 1 123 ? -8.973 12.313 3.139 1.00 85.12 123 LEU A CA 1
ATOM 930 C C . LEU A 1 123 ? -9.598 13.488 2.376 1.00 85.12 123 LEU A C 1
ATOM 932 O O . LEU A 1 123 ? -9.239 13.747 1.227 1.00 85.12 123 LEU A O 1
ATOM 936 N N . PHE A 1 124 ? -10.517 14.215 3.016 1.00 88.69 124 PHE A N 1
ATOM 937 C CA . PHE A 1 124 ? -11.179 15.368 2.409 1.00 88.69 124 PHE A CA 1
ATOM 938 C C . PHE A 1 124 ? -10.248 16.573 2.332 1.00 88.69 124 PHE A C 1
ATOM 940 O O . PHE A 1 124 ? -10.253 17.273 1.323 1.00 88.69 124 PHE A O 1
ATOM 947 N N . GLU A 1 125 ? -9.430 16.791 3.362 1.00 90.75 125 GLU A N 1
ATOM 948 C CA . GLU A 1 125 ? -8.415 17.848 3.368 1.00 90.75 125 GLU A CA 1
ATOM 949 C C . GLU A 1 125 ? -7.370 17.618 2.272 1.00 90.75 125 GLU A C 1
ATOM 951 O O . GLU A 1 125 ? -7.084 18.525 1.492 1.00 90.75 125 GLU A O 1
ATOM 956 N N . SER A 1 126 ? -6.878 16.384 2.141 1.00 89.31 126 SER A N 1
ATOM 957 C CA . SER A 1 126 ? -5.933 15.996 1.090 1.00 89.31 126 SER A CA 1
ATOM 958 C C . SER A 1 126 ? -6.543 16.167 -0.300 1.00 89.31 126 SER A C 1
ATOM 960 O O . SER A 1 126 ? -5.890 16.696 -1.195 1.00 89.31 126 SER A O 1
ATOM 962 N N . TYR A 1 127 ? -7.806 15.774 -0.494 1.00 90.62 127 TYR A N 1
ATOM 963 C CA . TYR A 1 127 ? -8.496 15.976 -1.770 1.00 90.62 127 TYR A CA 1
ATOM 964 C C . TYR A 1 127 ? -8.709 17.461 -2.094 1.00 90.62 127 TYR A C 1
ATOM 966 O O . TYR A 1 127 ? -8.508 17.878 -3.234 1.00 90.62 127 TYR A O 1
ATOM 974 N N . ALA A 1 128 ? -9.086 18.269 -1.101 1.00 92.12 128 ALA A N 1
ATOM 975 C CA . ALA A 1 128 ? -9.242 19.710 -1.267 1.00 92.12 128 ALA A CA 1
ATOM 976 C C . ALA A 1 128 ? -7.913 20.386 -1.631 1.00 92.12 128 ALA A C 1
ATOM 978 O O . ALA A 1 128 ? -7.900 21.261 -2.491 1.00 92.12 128 ALA A O 1
ATOM 979 N N . TRP A 1 129 ? -6.808 19.945 -1.025 1.00 93.88 129 TRP A N 1
ATOM 980 C CA . TRP A 1 129 ? -5.473 20.411 -1.379 1.00 93.88 129 TRP A CA 1
ATOM 981 C C . TRP A 1 129 ? -5.080 20.003 -2.804 1.00 93.88 129 TRP A C 1
ATOM 983 O O . TRP A 1 129 ? -4.660 20.846 -3.585 1.00 93.88 129 TRP A O 1
ATOM 993 N N . VAL A 1 130 ? -5.308 18.749 -3.211 1.00 93.06 130 VAL A N 1
ATOM 994 C CA . VAL A 1 130 ? -5.067 18.336 -4.609 1.00 93.06 130 VAL A CA 1
ATOM 995 C C . VAL A 1 130 ? -5.850 19.220 -5.584 1.00 93.06 130 VAL A C 1
ATOM 997 O O . VAL A 1 130 ? -5.287 19.670 -6.575 1.00 93.06 130 VAL A O 1
ATOM 1000 N N . LYS A 1 131 ? -7.115 19.534 -5.274 1.00 93.00 131 LYS A N 1
ATOM 1001 C CA . LYS A 1 131 ? -7.936 20.458 -6.070 1.00 93.00 131 LYS A CA 1
ATOM 1002 C C . LYS A 1 131 ? -7.436 21.903 -6.089 1.00 93.00 131 LYS A C 1
ATOM 1004 O O . LYS A 1 131 ? -7.780 22.629 -7.015 1.00 93.00 131 LYS A O 1
ATOM 1009 N N . SER A 1 132 ? -6.709 22.357 -5.067 1.00 92.88 132 SER A N 1
ATOM 1010 C CA . SER A 1 132 ? -6.141 23.710 -5.066 1.00 92.88 132 SER A CA 1
ATOM 1011 C C . SER A 1 132 ? -4.856 23.808 -5.879 1.00 92.88 132 SER A C 1
ATOM 1013 O O . SER A 1 132 ? -4.539 24.890 -6.361 1.00 92.88 132 SER A O 1
ATOM 1015 N N . GLU A 1 133 ? -4.127 22.700 -6.020 1.00 93.62 133 GLU A N 1
ATOM 1016 C CA . GLU A 1 133 ? -2.866 22.647 -6.767 1.00 93.62 133 GLU A CA 1
ATOM 1017 C C . GLU A 1 133 ? -3.052 22.248 -8.234 1.00 93.62 133 GLU A C 1
ATOM 1019 O O . GLU A 1 133 ? -2.255 22.637 -9.084 1.00 93.62 133 GLU A O 1
ATOM 1024 N N . ILE A 1 134 ? -4.080 21.452 -8.531 1.00 89.94 134 ILE A N 1
ATOM 1025 C CA . ILE A 1 134 ? -4.345 20.909 -9.861 1.00 89.94 134 ILE A CA 1
ATOM 1026 C C . ILE A 1 134 ? -5.813 21.147 -10.196 1.00 89.94 134 ILE A C 1
ATOM 1028 O O . ILE A 1 134 ? -6.704 20.741 -9.443 1.00 89.94 134 ILE A O 1
ATOM 1032 N N . ASP A 1 135 ? -6.067 21.761 -11.353 1.00 89.81 135 ASP A N 1
ATOM 1033 C CA . ASP A 1 135 ? -7.424 21.866 -11.874 1.00 89.81 135 ASP A CA 1
ATOM 1034 C C . ASP A 1 135 ? -7.875 20.494 -12.391 1.00 89.81 135 ASP A C 1
ATOM 1036 O O . ASP A 1 135 ? -7.510 20.047 -13.478 1.00 89.81 135 ASP A O 1
ATOM 1040 N N . LEU A 1 136 ? -8.644 19.805 -11.547 1.00 90.00 136 LEU A N 1
ATOM 1041 C CA . LEU A 1 136 ? -9.165 18.474 -11.837 1.00 90.00 136 LEU A CA 1
ATOM 1042 C C . LEU A 1 136 ? -10.286 18.481 -12.882 1.00 90.00 136 LEU A C 1
ATOM 1044 O O . LEU A 1 136 ? -10.607 17.409 -13.393 1.00 90.00 136 LEU A O 1
ATOM 1048 N N . ASP A 1 137 ? -10.890 19.636 -13.175 1.00 91.25 137 ASP A N 1
ATOM 1049 C CA . ASP A 1 137 ? -11.969 19.733 -14.161 1.00 91.25 137 ASP A CA 1
ATOM 1050 C C . ASP A 1 137 ? -11.410 19.729 -15.599 1.00 91.25 137 ASP A C 1
ATOM 1052 O O . ASP A 1 137 ? -12.114 19.319 -16.520 1.00 91.25 137 ASP A O 1
ATOM 1056 N N . ASP A 1 138 ? -10.133 20.093 -15.767 1.00 90.69 138 ASP A N 1
ATOM 1057 C CA . ASP A 1 138 ? -9.425 20.186 -17.054 1.00 90.69 138 ASP A CA 1
ATOM 1058 C C . ASP A 1 138 ? -8.206 19.240 -17.163 1.00 90.69 138 ASP A C 1
ATOM 1060 O O . ASP A 1 138 ? -7.316 19.375 -18.002 1.00 90.69 138 ASP A O 1
ATOM 1064 N N . ILE A 1 139 ? -8.134 18.243 -16.279 1.00 92.88 139 ILE A N 1
ATOM 1065 C CA . ILE A 1 139 ? -6.941 17.398 -16.133 1.00 92.88 139 ILE A CA 1
ATOM 1066 C C . ILE A 1 139 ? -6.618 16.558 -17.378 1.00 92.88 139 ILE A C 1
ATOM 1068 O O . ILE A 1 139 ? -5.462 16.194 -17.599 1.00 92.88 139 ILE A O 1
ATOM 1072 N N . GLU A 1 140 ? -7.624 16.223 -18.190 1.00 92.62 140 GLU A N 1
ATOM 1073 C CA . GLU A 1 140 ? -7.417 15.472 -19.432 1.00 92.62 140 GLU A CA 1
ATOM 1074 C C . GLU A 1 140 ? -6.763 16.333 -20.520 1.00 92.62 140 GLU A C 1
ATOM 1076 O O . GLU A 1 140 ? -5.872 15.836 -21.210 1.00 92.62 140 GLU A O 1
ATOM 1081 N N . GLU A 1 141 ? -7.150 17.608 -20.639 1.00 91.31 141 GLU A N 1
ATOM 1082 C CA . GLU A 1 141 ? -6.551 18.561 -21.583 1.00 91.31 141 GLU A CA 1
ATOM 1083 C C . GLU A 1 141 ? -5.120 18.891 -21.154 1.00 91.31 141 GLU A C 1
ATOM 1085 O O . GLU A 1 141 ? -4.191 18.675 -21.929 1.00 91.31 141 GLU A O 1
ATOM 1090 N N . GLN A 1 142 ? -4.914 19.232 -19.875 1.00 89.19 142 GLN A N 1
ATOM 1091 C CA . GLN A 1 142 ? -3.574 19.448 -19.311 1.00 89.19 142 GLN A CA 1
ATOM 1092 C C . GLN A 1 142 ? -2.646 18.251 -19.533 1.00 89.19 142 GLN A C 1
ATOM 1094 O O . GLN A 1 142 ? -1.470 18.420 -19.851 1.00 89.19 142 GLN A O 1
ATOM 1099 N N . ARG A 1 143 ? -3.148 17.018 -19.370 1.00 90.75 143 ARG A N 1
ATOM 1100 C CA . ARG A 1 143 ? -2.353 15.818 -19.649 1.00 90.75 143 ARG A CA 1
ATOM 1101 C C . ARG A 1 143 ? -1.988 15.720 -21.129 1.00 90.75 143 ARG A C 1
ATOM 1103 O O . ARG A 1 143 ? -0.850 15.370 -21.421 1.00 90.75 143 ARG A O 1
ATOM 1110 N N . ALA A 1 144 ? -2.931 15.972 -22.036 1.00 91.88 144 ALA A N 1
ATOM 1111 C CA . ALA A 1 144 ? -2.692 15.880 -23.473 1.00 91.88 144 ALA A CA 1
ATOM 1112 C C . ALA A 1 144 ? -1.670 16.923 -23.948 1.00 91.88 144 ALA A C 1
ATOM 1114 O O . ALA A 1 144 ? -0.741 16.569 -24.672 1.00 91.88 144 ALA A O 1
ATOM 1115 N N . GLU A 1 145 ? -1.792 18.168 -23.481 1.00 90.38 145 GLU A N 1
ATOM 1116 C CA . GLU A 1 145 ? -0.827 19.235 -23.764 1.00 90.38 145 GLU A CA 1
ATOM 1117 C C . GLU A 1 145 ? 0.569 18.873 -23.242 1.00 90.38 145 GLU A C 1
ATOM 1119 O O . GLU A 1 145 ? 1.551 18.951 -23.977 1.00 90.38 145 GLU A O 1
ATOM 1124 N N . LEU A 1 146 ? 0.667 18.389 -21.999 1.00 90.31 146 LEU A N 1
ATOM 1125 C CA . LEU A 1 146 ? 1.945 17.964 -21.421 1.00 90.31 146 LEU A CA 1
ATOM 1126 C C . LEU A 1 146 ? 2.554 16.754 -22.146 1.00 90.31 146 LEU A C 1
ATOM 1128 O O . LEU A 1 146 ? 3.776 16.667 -22.259 1.00 90.31 146 LEU A O 1
ATOM 1132 N N . GLU A 1 147 ? 1.740 15.806 -22.619 1.00 89.81 147 GLU A N 1
ATOM 1133 C CA . GLU A 1 147 ? 2.219 14.676 -23.424 1.00 89.81 147 GLU A CA 1
ATOM 1134 C C . GLU A 1 147 ? 2.797 15.157 -24.764 1.00 89.81 147 GLU A C 1
ATOM 1136 O O . GLU A 1 147 ? 3.892 14.724 -25.129 1.00 89.81 147 GLU A O 1
ATOM 1141 N N . GLU A 1 148 ? 2.132 16.099 -25.444 1.00 86.25 148 GLU A N 1
ATOM 1142 C CA . GLU A 1 148 ? 2.632 16.718 -26.680 1.00 86.25 148 GLU A CA 1
ATOM 1143 C C . GLU A 1 148 ? 3.936 17.493 -26.436 1.00 86.25 148 GLU A C 1
ATOM 1145 O O . GLU A 1 148 ? 4.922 17.281 -27.142 1.00 86.25 148 GLU A O 1
ATOM 1150 N N . GLU A 1 149 ? 4.002 18.312 -25.380 1.00 86.19 149 GLU A N 1
ATOM 1151 C CA . GLU A 1 149 ? 5.216 19.053 -25.018 1.00 86.19 149 GLU A CA 1
ATOM 1152 C C . GLU A 1 149 ? 6.404 18.125 -24.718 1.00 86.19 149 GLU A C 1
ATOM 1154 O O . GLU A 1 149 ? 7.541 18.399 -25.119 1.00 86.19 149 GLU A O 1
ATOM 1159 N N . VAL A 1 150 ? 6.168 17.017 -24.006 1.00 83.81 150 VAL A N 1
ATOM 1160 C CA . VAL A 1 150 ? 7.208 16.030 -23.683 1.00 83.81 150 VAL A CA 1
ATOM 1161 C C . VAL A 1 150 ? 7.673 15.280 -24.929 1.00 83.81 150 VAL A C 1
ATOM 1163 O O . VAL A 1 150 ? 8.879 15.039 -25.071 1.00 83.81 150 VAL A O 1
ATOM 1166 N N . ASP A 1 151 ? 6.763 14.918 -25.830 1.00 79.50 151 ASP A N 1
ATOM 1167 C CA . ASP A 1 151 ? 7.104 14.268 -27.095 1.00 79.50 151 ASP A CA 1
ATOM 1168 C C . ASP A 1 151 ? 7.912 15.211 -27.998 1.00 79.50 151 ASP A C 1
ATOM 1170 O O . ASP A 1 151 ? 8.967 14.817 -28.510 1.00 79.50 151 ASP A O 1
ATOM 1174 N N . ASP A 1 152 ? 7.514 16.480 -28.091 1.00 77.62 152 ASP A N 1
ATOM 1175 C CA . ASP A 1 152 ? 8.236 17.519 -28.825 1.00 77.62 152 ASP A CA 1
ATOM 1176 C C . ASP A 1 152 ? 9.632 17.773 -28.246 1.00 77.62 152 ASP A C 1
ATOM 1178 O O . ASP A 1 152 ? 10.622 17.842 -28.983 1.00 77.62 152 ASP A O 1
ATOM 1182 N N . LEU A 1 153 ? 9.757 17.856 -26.918 1.00 74.25 153 LEU A N 1
ATOM 1183 C CA . LEU A 1 153 ? 11.050 17.956 -26.236 1.00 74.25 153 LEU A CA 1
ATOM 1184 C C . LEU A 1 153 ? 11.918 16.727 -26.519 1.00 74.25 153 LEU A C 1
ATOM 1186 O O . LEU A 1 153 ? 13.111 16.854 -26.810 1.00 74.25 153 LEU A O 1
ATOM 1190 N N . THR A 1 154 ? 11.339 15.529 -26.464 1.00 75.50 154 THR A N 1
ATOM 1191 C CA . THR A 1 154 ? 12.053 14.272 -26.716 1.00 75.50 154 THR A CA 1
ATOM 1192 C C . THR A 1 154 ? 12.550 14.191 -28.158 1.00 75.50 154 THR A C 1
ATOM 1194 O O . THR A 1 154 ? 13.689 13.765 -28.396 1.00 75.50 154 THR A O 1
ATOM 1197 N N . GLU A 1 155 ? 11.747 14.646 -29.118 1.00 73.12 155 GLU A N 1
ATOM 1198 C CA . GLU A 1 155 ? 12.119 14.694 -30.528 1.00 73.12 155 GLU A CA 1
ATOM 1199 C C . GLU A 1 155 ? 13.185 15.766 -30.796 1.00 73.12 155 GLU A C 1
ATOM 1201 O O . GLU A 1 155 ? 14.191 15.484 -31.453 1.00 73.12 155 GLU A O 1
ATOM 1206 N N . GLN A 1 156 ? 13.078 16.951 -30.185 1.00 66.69 156 GLN A N 1
ATOM 1207 C CA . GLN A 1 156 ? 14.144 17.959 -30.222 1.00 66.69 156 GLN A CA 1
ATOM 1208 C C . GLN A 1 156 ? 15.466 17.412 -29.661 1.00 66.69 156 GLN A C 1
ATOM 1210 O O . GLN A 1 156 ? 16.527 17.590 -30.270 1.00 66.69 156 GLN A O 1
ATOM 1215 N N . PHE A 1 157 ? 15.433 16.683 -28.540 1.00 67.12 157 PHE A N 1
ATOM 1216 C CA . PHE A 1 157 ? 16.627 16.051 -27.974 1.00 67.12 157 PHE A CA 1
ATOM 1217 C C . PHE A 1 157 ? 17.216 14.959 -28.883 1.00 67.12 157 PHE A C 1
ATOM 1219 O O . PHE A 1 157 ? 18.445 14.825 -28.952 1.00 67.12 157 PHE A O 1
ATOM 1226 N N . ARG A 1 158 ? 16.387 14.194 -29.605 1.00 66.94 158 ARG A N 1
ATOM 1227 C CA . ARG A 1 158 ? 16.846 13.218 -30.612 1.00 66.94 158 ARG A CA 1
ATOM 1228 C C . ARG A 1 158 ? 17.516 13.898 -31.803 1.00 66.94 158 ARG A C 1
ATOM 1230 O O . ARG A 1 158 ? 18.643 13.531 -32.138 1.00 66.94 158 ARG A O 1
ATOM 1237 N N . LEU A 1 159 ? 16.892 14.930 -32.370 1.00 61.69 159 LEU A N 1
ATOM 1238 C CA . LEU A 1 159 ? 17.427 15.693 -33.503 1.00 61.69 159 LEU A CA 1
ATOM 1239 C C . LEU A 1 159 ? 18.771 16.360 -33.172 1.00 61.69 159 LEU A C 1
ATOM 1241 O O . LEU A 1 159 ? 19.704 16.310 -33.973 1.00 61.69 159 LEU A O 1
ATOM 1245 N N . VAL A 1 160 ? 18.933 16.909 -31.962 1.00 60.31 160 VAL A N 1
ATOM 1246 C CA . VAL A 1 160 ? 20.216 17.473 -31.494 1.00 60.31 160 VAL A CA 1
ATOM 1247 C C . VAL A 1 160 ? 21.293 16.392 -31.328 1.00 60.31 160 VAL A C 1
ATOM 1249 O O . VAL A 1 160 ? 22.475 16.632 -31.601 1.00 60.31 160 VAL A O 1
ATOM 1252 N N . LYS A 1 161 ? 20.916 15.188 -30.886 1.00 56.31 161 LYS A N 1
ATOM 1253 C CA . LYS A 1 161 ? 21.845 14.065 -30.697 1.00 56.31 161 LYS A CA 1
ATOM 1254 C C . LYS A 1 161 ? 22.312 13.465 -32.025 1.00 56.31 161 LYS A C 1
ATOM 1256 O O . LYS A 1 161 ? 23.483 13.095 -32.124 1.00 56.31 161 LYS A O 1
ATOM 1261 N N . ASP A 1 162 ? 21.447 13.409 -33.033 1.00 57.56 162 ASP A N 1
ATOM 1262 C CA . ASP A 1 162 ? 21.810 12.945 -34.375 1.00 57.56 162 ASP A CA 1
ATOM 1263 C C . ASP A 1 162 ? 22.527 14.029 -35.198 1.00 57.56 162 ASP A C 1
ATOM 1265 O O . ASP A 1 162 ? 23.523 13.721 -35.848 1.00 57.56 162 ASP A O 1
ATOM 1269 N N . GLY A 1 163 ? 22.178 15.312 -35.042 1.00 52.88 163 GLY A N 1
ATOM 1270 C CA . GLY A 1 163 ? 22.930 16.434 -35.628 1.00 52.88 163 GLY A CA 1
ATOM 1271 C C . GLY A 1 163 ? 24.353 16.610 -35.069 1.00 52.88 163 GLY A C 1
ATOM 1272 O O . GLY A 1 163 ? 25.212 17.206 -35.717 1.00 52.88 163 GLY A O 1
ATOM 1273 N N . ARG A 1 164 ? 24.657 16.049 -33.888 1.00 49.31 164 ARG A N 1
ATOM 1274 C CA . ARG A 1 164 ? 26.030 15.973 -33.348 1.00 49.31 164 ARG A CA 1
ATOM 1275 C C . ARG A 1 164 ? 26.895 14.883 -33.986 1.00 49.31 164 ARG A C 1
ATOM 1277 O O . ARG A 1 164 ? 28.107 14.922 -33.781 1.00 49.31 164 ARG A O 1
ATOM 1284 N N . LYS A 1 165 ? 26.331 13.929 -34.739 1.00 50.97 165 LYS A N 1
ATOM 1285 C CA . LYS A 1 165 ? 27.134 12.921 -35.458 1.00 50.97 165 LYS A CA 1
ATOM 1286 C C . LYS A 1 165 ? 27.802 13.484 -36.715 1.00 50.97 165 LYS A C 1
ATOM 1288 O O . LYS A 1 165 ? 28.868 12.994 -37.073 1.00 50.97 165 LYS A O 1
ATOM 1293 N N . ASP A 1 166 ? 27.252 14.548 -37.302 1.00 49.22 166 ASP A N 1
ATOM 1294 C CA . ASP A 1 166 ? 27.743 15.119 -38.566 1.00 49.22 166 ASP A CA 1
ATOM 1295 C C . ASP A 1 166 ? 28.775 16.249 -38.403 1.00 49.22 166 ASP A C 1
ATOM 1297 O O . ASP A 1 166 ? 29.354 16.704 -39.385 1.00 49.22 166 ASP A O 1
ATOM 1301 N N . ASN A 1 167 ? 29.093 16.663 -37.172 1.00 47.94 167 ASN A N 1
ATOM 1302 C CA . ASN A 1 167 ? 30.178 17.612 -36.895 1.00 47.94 167 ASN A CA 1
ATOM 1303 C C . ASN A 1 167 ? 31.455 16.900 -36.406 1.00 47.94 167 ASN A C 1
ATOM 1305 O O . ASN A 1 167 ? 32.037 17.252 -35.382 1.00 47.94 167 ASN A O 1
ATOM 1309 N N . GLN A 1 168 ? 31.935 15.914 -37.169 1.00 45.69 168 GLN A N 1
ATOM 1310 C CA . GLN 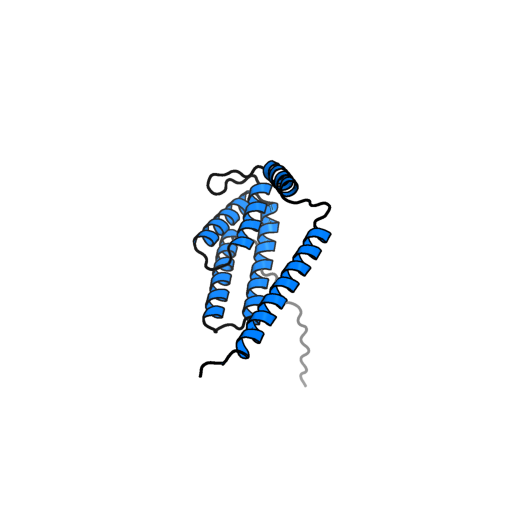A 1 168 ? 33.347 15.513 -37.139 1.00 45.69 168 GLN A CA 1
ATOM 1311 C C . GLN A 1 168 ? 34.152 16.423 -38.080 1.00 45.69 168 GLN A C 1
ATOM 1313 O O . GLN A 1 168 ? 34.633 15.985 -39.118 1.00 45.69 168 GLN A O 1
ATOM 1318 N N . MET A 1 169 ? 34.286 17.711 -37.740 1.00 43.09 169 MET A N 1
ATOM 1319 C CA . MET A 1 169 ? 35.198 18.622 -38.459 1.00 43.09 169 MET A CA 1
ATOM 1320 C C . MET A 1 169 ? 36.566 18.788 -37.781 1.00 43.09 169 MET A C 1
ATOM 1322 O O . MET A 1 169 ? 37.320 19.684 -38.143 1.00 43.09 169 MET A O 1
ATOM 1326 N N . PHE A 1 170 ? 36.912 17.908 -36.835 1.00 46.16 170 PHE A N 1
ATOM 1327 C CA . PHE A 1 170 ? 38.274 17.762 -36.313 1.00 46.16 170 PHE A CA 1
ATOM 1328 C C . PHE A 1 170 ? 38.540 16.292 -35.958 1.00 46.16 170 PHE A C 1
ATOM 1330 O O . PHE A 1 170 ? 38.295 15.866 -34.829 1.00 46.16 170 PHE A O 1
ATOM 1337 N N . ALA A 1 171 ? 39.019 15.523 -36.935 1.00 39.16 171 ALA A N 1
ATOM 1338 C CA . ALA A 1 171 ? 39.721 14.255 -36.747 1.00 39.16 171 ALA A CA 1
ATOM 1339 C C . ALA A 1 171 ? 40.904 14.212 -37.719 1.00 39.16 171 ALA A C 1
ATOM 1341 O O . ALA A 1 171 ? 40.722 14.678 -38.868 1.00 39.16 171 ALA A O 1
#

Secondary structure (DSSP, 8-state):
-----------------------HHHHHHHHHHHHHHHHHHHHTTSS-HHHHHHHHHHHHHHHHHHHHHHTT-HHHHHHHHHHHHHHHHH-SS-SHHHHHHHHHHHHHHT-EETTEE--THHHHHHHHHHHHHS-TTSHHHHHHHHHHHHHHHHHHHHHHHHHTTS-----

Radius of gyration: 26.84 Å; chains: 1; bounding box: 56×89×55 Å

Organism: NCBI:txid1698269

pLDDT: mean 80.61, std 19.48, range [30.47, 97.5]

Foldseek 3Di:
DDDDDDDPDDDDPPPPPPDDPDLLLVVLLVLLVVLLVLVVCVVVVVDDPVRSVVSVVVSVVVVVVQLVVLLVPLVSLVSNLVSLVVCLVPGPDDSVVSVVSNVSSQASNQDDDPNDRDDPVVVVVVVVVCVVVDVPVCVVVVVVVVVVVVVVVVVVVVVVVVVVVPPPPDD